Protein AF-A0A484ARB9-F1 (afdb_monomer_lite)

pLDDT: mean 71.55, std 17.02, range [35.81, 92.25]

Sequence (152 aa):
MAQTSQLEYADNMESTKGFRHQQAPSLLWCLRKIVLRRNQLLGLLLILTFCYFLVRLDPEDYPLSDLDLESYLVYTNHCKIVDLDPDDPEVMRHFKRVTYKPCKSHPPLTTIHYNETTKRYVLNINASAPTESMSCCYMGVERVSETDVSYT

Foldseek 3Di:
DDDDDDDDDDDDDDDDDDDDDDDDDDPVVVVVVVVVVVVVVVVVVVVVVVVVVVVVPPPDDDPPPDPPPFDFPDDDPVDTHTPDDCLDPVNCLFWDDDDDDDPDPFDAQWDWDQDPVVSDIDIDGDPPGDDPDDDDDDDDIDTDDPVPRDPD

Organism: Drosophila navojoa (NCBI:txid7232)

Structure (mmCIF, N/CA/C/O backbone):
data_AF-A0A484ARB9-F1
#
_entry.id   AF-A0A484ARB9-F1
#
loop_
_atom_site.group_PDB
_atom_site.id
_atom_site.type_symbol
_atom_site.label_atom_id
_atom_site.label_alt_id
_atom_site.label_comp_id
_atom_site.label_asym_id
_atom_site.label_entity_id
_atom_site.label_seq_id
_atom_site.pdbx_PDB_ins_code
_atom_site.Cartn_x
_atom_site.Cartn_y
_atom_site.Cartn_z
_atom_site.occupancy
_atom_site.B_iso_or_equiv
_atom_site.auth_seq_id
_atom_site.auth_comp_id
_atom_site.auth_asym_id
_atom_site.auth_atom_id
_atom_site.pdbx_PDB_model_num
ATOM 1 N N . MET A 1 1 ? 44.364 56.391 -37.253 1.00 36.25 1 MET A N 1
ATOM 2 C CA . MET A 1 1 ? 44.797 57.792 -37.467 1.00 36.25 1 MET A CA 1
ATOM 3 C C . MET A 1 1 ? 43.621 58.681 -37.112 1.00 36.25 1 MET A C 1
ATOM 5 O O . MET A 1 1 ? 42.539 58.360 -37.568 1.00 36.25 1 MET A O 1
ATOM 9 N N . ALA A 1 2 ? 43.690 59.758 -36.347 1.00 36.19 2 ALA A N 1
ATOM 10 C CA . ALA A 1 2 ? 44.642 60.307 -35.389 1.00 36.19 2 ALA A CA 1
ATOM 11 C C . ALA A 1 2 ? 43.834 61.369 -34.603 1.00 36.19 2 ALA A C 1
ATOM 13 O O . ALA A 1 2 ? 42.848 61.890 -35.120 1.00 36.19 2 ALA A O 1
ATOM 14 N N . GLN A 1 3 ? 44.218 61.626 -33.353 1.00 43.09 3 GLN A N 1
ATOM 15 C CA . GLN A 1 3 ? 43.639 62.637 -32.457 1.00 43.09 3 GLN A CA 1
ATOM 16 C C . GLN A 1 3 ? 43.779 64.072 -32.987 1.00 43.09 3 GLN A C 1
ATOM 18 O O . GLN A 1 3 ? 44.753 64.353 -33.673 1.00 43.09 3 GLN A O 1
ATOM 23 N N . THR A 1 4 ? 42.917 64.969 -32.494 1.00 39.62 4 THR A N 1
ATOM 24 C CA . THR A 1 4 ? 43.259 66.317 -31.967 1.00 39.62 4 THR A CA 1
ATOM 25 C C . THR A 1 4 ? 42.027 66.838 -31.198 1.00 39.62 4 THR A C 1
ATOM 27 O O . THR A 1 4 ? 40.961 66.910 -31.798 1.00 39.62 4 THR A O 1
ATOM 30 N N . SER A 1 5 ? 41.972 66.895 -29.857 1.00 44.84 5 SER A N 1
ATOM 31 C CA . SER A 1 5 ? 42.516 67.893 -28.902 1.00 44.84 5 SER A CA 1
ATOM 32 C C . SER A 1 5 ? 42.037 69.340 -29.119 1.00 44.84 5 SER A C 1
ATOM 34 O O . SER A 1 5 ? 42.152 69.826 -30.235 1.00 44.84 5 SER A O 1
ATOM 36 N N . GLN A 1 6 ? 41.526 69.979 -28.042 1.00 43.59 6 GLN A N 1
ATOM 37 C CA . GLN A 1 6 ? 41.529 71.419 -27.648 1.00 43.59 6 GLN A CA 1
ATOM 38 C C . GLN A 1 6 ? 40.412 71.634 -26.585 1.00 43.59 6 GLN A C 1
ATOM 40 O O . GLN A 1 6 ? 39.261 71.307 -26.850 1.00 43.59 6 GLN A O 1
ATOM 45 N N . LEU A 1 7 ? 40.728 71.839 -25.296 1.00 39.41 7 LEU A N 1
ATOM 46 C CA . LEU A 1 7 ? 41.189 73.070 -24.602 1.00 39.41 7 LEU A CA 1
ATOM 47 C C . LEU A 1 7 ? 40.007 73.860 -23.991 1.00 39.41 7 LEU A C 1
ATOM 49 O O . LEU A 1 7 ? 39.045 74.173 -24.676 1.00 39.41 7 LEU A O 1
ATOM 53 N N . GLU A 1 8 ? 39.965 73.908 -22.652 1.00 40.75 8 GLU A N 1
ATOM 54 C CA . GLU A 1 8 ? 40.105 75.116 -21.795 1.00 40.75 8 GLU A CA 1
ATOM 55 C C . GLU A 1 8 ? 38.752 75.815 -21.551 1.00 40.75 8 GLU A C 1
ATOM 57 O O . GLU A 1 8 ? 38.071 76.216 -22.480 1.00 40.75 8 GLU A O 1
ATOM 62 N N . TYR A 1 9 ? 38.185 75.752 -20.347 1.00 35.81 9 TYR A N 1
ATOM 63 C CA . TYR A 1 9 ? 38.506 76.513 -19.126 1.00 35.81 9 TYR A CA 1
ATOM 64 C C . TYR A 1 9 ? 37.567 77.713 -18.965 1.00 35.81 9 TYR A C 1
ATOM 66 O O . TYR A 1 9 ? 37.171 78.373 -19.918 1.00 35.81 9 TYR A O 1
ATOM 74 N N . ALA A 1 10 ? 37.139 77.872 -17.718 1.00 38.75 10 ALA A N 1
ATOM 75 C CA . ALA A 1 10 ? 36.117 78.774 -17.220 1.00 38.75 10 ALA A CA 1
ATOM 76 C C . ALA A 1 10 ? 36.446 80.257 -17.475 1.00 38.75 10 ALA A C 1
ATOM 78 O O . ALA A 1 10 ? 37.609 80.608 -17.640 1.00 38.75 10 ALA A O 1
ATOM 79 N N . ASP A 1 11 ? 35.453 81.148 -17.419 1.00 40.75 11 ASP A N 1
ATOM 80 C CA . ASP A 1 11 ? 35.120 81.899 -16.192 1.00 40.75 11 ASP A CA 1
ATOM 81 C C . ASP A 1 11 ? 34.223 83.126 -16.484 1.00 40.75 11 ASP A C 1
ATOM 83 O O . ASP A 1 11 ? 34.255 83.679 -17.584 1.00 40.75 11 ASP A O 1
ATOM 87 N N . ASN A 1 12 ? 33.526 83.588 -15.435 1.00 36.00 12 ASN A N 1
ATOM 88 C CA . ASN A 1 12 ? 32.910 84.913 -15.230 1.00 36.00 12 ASN A CA 1
ATOM 89 C C . ASN A 1 12 ? 31.592 85.244 -15.979 1.00 36.00 12 ASN A C 1
ATOM 91 O O . ASN A 1 12 ? 31.416 84.930 -17.145 1.00 36.00 12 ASN A O 1
ATOM 95 N N . MET A 1 13 ? 30.588 85.922 -15.402 1.00 40.25 13 MET A N 1
ATOM 96 C CA . MET A 1 13 ? 30.521 86.737 -14.182 1.00 40.25 13 MET A CA 1
ATOM 97 C C . MET A 1 13 ? 29.039 86.968 -13.788 1.00 40.25 13 MET A C 1
ATOM 99 O O . MET A 1 13 ? 28.215 87.323 -14.625 1.00 40.25 13 MET A O 1
ATOM 103 N N . GLU A 1 14 ? 28.727 86.747 -12.509 1.00 43.00 14 GLU A N 1
ATOM 104 C CA . GLU A 1 14 ? 28.059 87.688 -11.587 1.00 43.00 14 GLU A CA 1
ATOM 105 C C . GLU A 1 14 ? 26.799 88.483 -12.025 1.00 43.00 14 GLU A C 1
ATOM 107 O O . GLU A 1 14 ? 26.892 89.442 -12.782 1.00 43.00 14 GLU A O 1
ATOM 112 N N . SER A 1 15 ? 25.636 88.227 -11.396 1.00 36.81 15 SER A N 1
ATOM 113 C CA . SER A 1 15 ? 24.792 89.314 -10.850 1.00 36.81 15 SER A CA 1
ATOM 114 C C . SER A 1 15 ? 23.651 88.817 -9.952 1.00 36.81 15 SER A C 1
ATOM 116 O O . SER A 1 15 ? 22.878 87.924 -10.293 1.00 36.81 15 SER A O 1
ATOM 118 N N . THR A 1 16 ? 23.544 89.448 -8.790 1.00 44.91 16 THR A N 1
ATOM 119 C CA . THR A 1 16 ? 22.593 89.236 -7.697 1.00 44.91 16 THR A CA 1
ATOM 120 C C . THR A 1 16 ? 21.166 89.685 -8.033 1.00 44.91 16 THR A C 1
ATOM 122 O O . THR A 1 16 ? 20.973 90.719 -8.667 1.00 44.91 16 THR A O 1
ATOM 125 N N . LYS A 1 17 ? 20.149 88.963 -7.519 1.00 38.41 17 LYS A N 1
ATOM 126 C CA . LYS A 1 17 ? 18.841 89.519 -7.094 1.00 38.41 17 LYS A CA 1
ATOM 127 C C . LYS A 1 17 ? 17.936 88.472 -6.425 1.00 38.41 17 LYS A C 1
ATOM 129 O O . LYS A 1 17 ? 17.582 87.469 -7.030 1.00 38.41 17 LYS A O 1
ATOM 134 N N . GLY A 1 18 ? 17.451 88.806 -5.226 1.00 35.97 18 GLY A N 1
ATOM 135 C CA . GLY A 1 18 ? 16.082 88.477 -4.809 1.00 35.97 18 GLY A CA 1
ATOM 136 C C . GLY A 1 18 ? 15.908 87.360 -3.779 1.00 35.97 18 GLY A C 1
ATOM 137 O O . GLY A 1 18 ? 15.559 86.236 -4.122 1.00 35.97 18 GLY A O 1
ATOM 138 N N . PHE A 1 19 ? 16.015 87.706 -2.495 1.00 38.41 19 PHE A N 1
ATOM 139 C CA . PHE A 1 19 ? 15.450 86.919 -1.395 1.00 38.41 19 PHE A CA 1
ATOM 140 C C . PHE A 1 19 ? 13.911 86.889 -1.521 1.00 38.41 19 PHE A C 1
ATOM 142 O O . PHE A 1 19 ? 13.250 87.911 -1.333 1.00 38.41 19 PHE A O 1
ATOM 149 N N . ARG A 1 20 ? 13.324 85.721 -1.816 1.00 41.94 20 ARG A N 1
ATOM 150 C CA . ARG A 1 20 ? 11.911 85.421 -1.521 1.00 41.94 20 ARG A CA 1
ATOM 151 C C . ARG A 1 20 ? 11.855 84.380 -0.409 1.00 41.94 20 ARG A C 1
ATOM 153 O O . ARG A 1 20 ? 12.468 83.323 -0.510 1.00 41.94 20 ARG A O 1
ATOM 160 N N . HIS A 1 21 ? 11.087 84.691 0.630 1.00 42.00 21 HIS A N 1
ATOM 161 C CA . HIS A 1 21 ? 10.725 83.792 1.722 1.00 42.00 21 HIS A CA 1
ATOM 162 C C . HIS A 1 21 ? 10.194 82.447 1.194 1.00 42.00 21 HIS A C 1
ATOM 164 O O . HIS A 1 21 ? 9.079 82.377 0.681 1.00 42.00 21 HIS A O 1
ATOM 170 N N . GLN A 1 22 ? 10.961 81.369 1.367 1.00 44.81 22 GLN A N 1
ATOM 171 C CA . GLN A 1 22 ? 10.422 80.010 1.363 1.00 44.81 22 GLN A CA 1
ATOM 172 C C . GLN A 1 22 ? 9.916 79.705 2.775 1.00 44.81 22 GLN A C 1
ATOM 174 O O . GLN A 1 22 ? 10.694 79.606 3.722 1.00 44.81 22 GLN A O 1
ATOM 179 N N . GLN A 1 23 ? 8.594 79.604 2.924 1.00 53.59 23 GLN A N 1
ATOM 180 C CA . GLN A 1 23 ? 7.964 79.052 4.122 1.00 53.59 23 GLN A CA 1
ATOM 181 C C . GLN A 1 23 ? 8.433 77.605 4.309 1.00 53.59 23 GLN A C 1
ATOM 183 O O . GLN A 1 23 ? 8.292 76.777 3.409 1.00 53.59 23 GLN A O 1
ATOM 188 N N . ALA A 1 24 ? 8.993 77.309 5.481 1.00 58.16 24 ALA A N 1
ATOM 189 C CA . ALA A 1 24 ? 9.366 75.958 5.868 1.00 58.16 24 ALA A CA 1
ATOM 190 C C . ALA A 1 24 ? 8.125 75.039 5.878 1.00 58.16 24 ALA A C 1
ATOM 192 O O . ALA A 1 24 ? 7.058 75.460 6.341 1.00 58.16 24 ALA A O 1
ATOM 193 N N . PRO A 1 25 ? 8.233 73.785 5.404 1.00 57.59 25 PRO A N 1
ATOM 194 C CA . PRO A 1 25 ? 7.146 72.821 5.509 1.00 57.59 25 PRO A CA 1
ATOM 195 C C . PRO A 1 25 ? 6.825 72.577 6.989 1.00 57.59 25 PRO A C 1
ATOM 197 O O . PRO A 1 25 ? 7.706 72.271 7.792 1.00 57.59 25 PRO A O 1
ATOM 200 N N . SER A 1 26 ? 5.558 72.744 7.366 1.00 66.06 26 SER A N 1
ATOM 201 C CA . SER A 1 26 ? 5.127 72.604 8.756 1.00 66.06 26 SER A CA 1
ATOM 202 C C . SER A 1 26 ? 5.328 71.168 9.261 1.00 66.06 26 SER A C 1
ATOM 204 O O . SER A 1 26 ? 5.098 70.193 8.542 1.00 66.06 26 SER A O 1
ATOM 206 N N . LEU A 1 27 ? 5.717 71.026 10.534 1.00 58.88 27 LEU A N 1
ATOM 207 C CA . LEU A 1 27 ? 5.922 69.738 11.224 1.00 58.88 27 LEU A CA 1
ATOM 208 C C . LEU A 1 27 ? 4.706 68.793 11.120 1.00 58.88 27 LEU A C 1
ATOM 210 O O . LEU A 1 27 ? 4.852 67.570 11.149 1.00 58.88 27 LEU A O 1
ATOM 214 N N . LEU A 1 28 ? 3.512 69.357 10.916 1.00 59.69 28 LEU A N 1
ATOM 215 C CA . LEU A 1 28 ? 2.264 68.631 10.680 1.00 59.69 28 LEU A CA 1
ATOM 216 C C . LEU A 1 28 ? 2.310 67.755 9.410 1.00 59.69 28 LEU A C 1
ATOM 218 O O . LEU A 1 28 ? 1.699 66.684 9.371 1.00 59.69 28 LEU A O 1
ATOM 222 N N . TRP A 1 29 ? 3.047 68.185 8.380 1.00 57.84 29 TRP A N 1
ATOM 223 C CA . TRP A 1 29 ? 3.192 67.465 7.111 1.00 57.84 29 TRP A CA 1
ATOM 224 C C . TRP A 1 29 ? 4.118 66.244 7.252 1.00 57.84 29 TRP A C 1
ATOM 226 O O . TRP A 1 29 ? 3.813 65.164 6.740 1.00 57.84 29 TRP A O 1
ATOM 236 N N . CYS A 1 30 ? 5.199 66.369 8.032 1.00 57.38 30 CYS A N 1
ATOM 237 C CA . CYS A 1 30 ? 6.095 65.252 8.354 1.00 57.38 30 CYS A CA 1
ATOM 238 C C . CYS A 1 30 ? 5.425 64.207 9.260 1.00 57.38 30 CYS A C 1
ATOM 240 O O . CYS A 1 30 ? 5.534 63.008 8.998 1.00 57.38 30 CYS A O 1
ATOM 242 N N . LEU A 1 31 ? 4.673 64.640 10.278 1.00 56.97 31 LEU A N 1
ATOM 243 C CA . LEU A 1 31 ? 3.971 63.731 11.190 1.00 56.97 31 LEU A CA 1
ATOM 244 C C . LEU A 1 31 ? 2.893 62.903 10.473 1.00 56.97 31 LEU A C 1
ATOM 246 O O . LEU A 1 31 ? 2.799 61.697 10.706 1.00 56.97 31 LEU A O 1
ATOM 250 N N . ARG A 1 32 ? 2.143 63.494 9.529 1.00 56.41 32 ARG A N 1
ATOM 251 C CA . ARG A 1 32 ? 1.173 62.748 8.705 1.00 56.41 32 ARG A CA 1
ATOM 252 C C . ARG A 1 32 ? 1.836 61.668 7.843 1.00 56.41 32 ARG A C 1
ATOM 254 O O . ARG A 1 32 ? 1.292 60.571 7.756 1.00 56.41 32 ARG A O 1
ATOM 261 N N . LYS A 1 33 ? 3.021 61.923 7.269 1.00 56.53 33 LYS A N 1
ATOM 262 C CA . LYS A 1 33 ? 3.779 60.904 6.512 1.00 56.53 33 LYS A CA 1
ATOM 263 C C . LYS A 1 33 ? 4.290 59.754 7.390 1.00 56.53 33 LYS A C 1
ATOM 265 O O . LYS A 1 33 ? 4.323 58.617 6.927 1.00 56.53 33 LYS A O 1
ATOM 270 N N . ILE A 1 34 ? 4.672 60.025 8.638 1.00 57.03 34 ILE A N 1
ATOM 271 C CA . ILE A 1 34 ? 5.175 59.006 9.578 1.00 57.03 34 ILE A CA 1
ATOM 272 C C . ILE A 1 34 ? 4.028 58.143 10.125 1.00 57.03 34 ILE A C 1
ATOM 274 O O . ILE A 1 34 ? 4.149 56.919 10.187 1.00 57.03 34 ILE A O 1
ATOM 278 N N . VAL A 1 35 ? 2.885 58.756 10.452 1.00 56.41 35 VAL A N 1
ATOM 279 C CA . VAL A 1 35 ? 1.686 58.034 10.913 1.00 56.41 35 VAL A CA 1
ATOM 280 C C . VAL A 1 35 ? 1.103 57.151 9.801 1.00 56.41 35 VAL A C 1
ATOM 282 O O . VAL A 1 35 ? 0.708 56.019 10.080 1.00 56.41 35 VAL A O 1
ATOM 285 N N . LEU 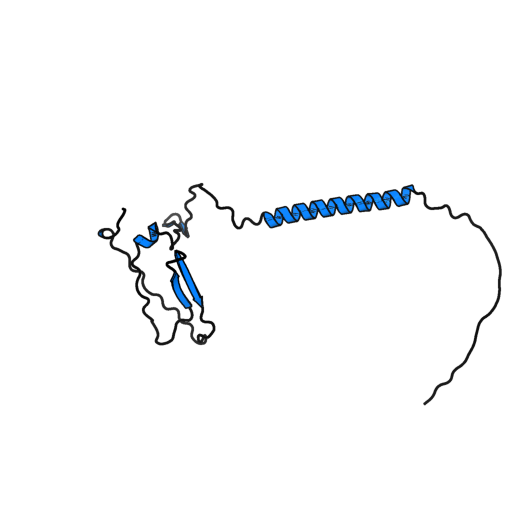A 1 36 ? 1.143 57.598 8.535 1.00 55.25 36 LEU A N 1
ATOM 286 C CA . LEU A 1 36 ? 0.741 56.765 7.392 1.00 55.25 36 LEU A CA 1
ATOM 287 C C . LEU A 1 36 ? 1.623 55.510 7.250 1.00 55.25 36 LEU A C 1
ATOM 289 O O . LEU A 1 36 ? 1.103 54.425 7.000 1.00 55.25 36 LEU A O 1
ATOM 293 N N . ARG A 1 37 ? 2.942 55.631 7.470 1.00 61.69 37 ARG A N 1
ATOM 294 C CA . ARG A 1 37 ? 3.878 54.490 7.422 1.00 61.69 37 ARG A CA 1
ATOM 295 C C . ARG A 1 37 ? 3.655 53.489 8.557 1.00 61.69 37 ARG A C 1
ATOM 297 O O . ARG A 1 37 ? 3.765 52.287 8.333 1.00 61.69 37 ARG A O 1
ATOM 304 N N . ARG A 1 38 ? 3.321 53.958 9.766 1.00 67.38 38 ARG A N 1
ATOM 305 C CA . ARG A 1 38 ? 3.084 53.074 10.922 1.00 67.38 38 ARG A CA 1
ATOM 306 C C . ARG A 1 38 ? 1.828 52.220 10.741 1.00 67.38 38 ARG A C 1
ATOM 308 O O . ARG A 1 38 ? 1.855 51.031 11.039 1.00 67.38 38 ARG A O 1
ATOM 315 N N . ASN A 1 39 ? 0.758 52.803 10.202 1.00 66.88 39 ASN A N 1
ATOM 316 C CA . ASN A 1 39 ? -0.478 52.064 9.940 1.00 66.88 39 ASN A CA 1
ATOM 317 C C . ASN A 1 39 ? -0.325 51.069 8.778 1.00 66.88 39 ASN A C 1
ATOM 319 O O . ASN A 1 39 ? -0.932 50.004 8.817 1.00 66.88 39 ASN A O 1
ATOM 323 N N . GLN A 1 40 ? 0.528 51.363 7.790 1.00 76.25 40 GLN A N 1
ATOM 324 C CA . GLN A 1 40 ? 0.863 50.407 6.728 1.00 76.25 40 GLN A CA 1
ATOM 325 C C . GLN A 1 40 ? 1.647 49.195 7.248 1.00 76.25 40 GLN A C 1
ATOM 327 O O . GLN A 1 40 ? 1.351 48.073 6.848 1.00 76.25 40 GLN A O 1
ATOM 332 N N . LEU A 1 41 ? 2.598 49.395 8.168 1.00 83.06 41 LEU A N 1
ATOM 333 C CA . LEU A 1 41 ? 3.331 48.290 8.801 1.00 83.06 41 LEU A CA 1
ATOM 334 C C . LEU A 1 41 ? 2.414 47.411 9.656 1.00 83.06 41 LEU A C 1
ATOM 336 O O . LEU A 1 41 ? 2.501 46.192 9.573 1.00 83.06 41 LEU A O 1
ATOM 340 N N . LEU A 1 42 ? 1.506 48.018 10.429 1.00 85.56 42 LEU A N 1
ATOM 341 C CA . LEU A 1 42 ? 0.511 47.277 11.212 1.00 85.56 42 LEU A CA 1
ATOM 342 C C . LEU A 1 42 ? -0.434 46.473 10.312 1.00 85.56 42 LEU A C 1
ATOM 344 O O . LEU A 1 42 ? -0.703 45.311 10.602 1.00 85.56 42 LEU A O 1
ATOM 348 N N . GLY A 1 43 ? -0.888 47.058 9.199 1.00 88.56 43 GLY A N 1
ATOM 349 C CA . GLY A 1 43 ? -1.705 46.354 8.211 1.00 88.56 43 GLY A CA 1
ATOM 350 C C . GLY A 1 43 ? -0.972 45.166 7.587 1.00 88.56 43 GLY A C 1
ATOM 351 O O . GLY A 1 43 ? -1.525 44.074 7.520 1.00 88.56 43 GLY A O 1
ATOM 352 N N . LEU A 1 44 ? 0.293 45.345 7.199 1.00 88.31 44 LEU A N 1
ATOM 353 C CA . LEU A 1 44 ? 1.110 44.270 6.634 1.00 88.31 44 LEU A CA 1
ATOM 354 C C . LEU A 1 44 ? 1.376 43.152 7.652 1.00 88.31 44 LEU A C 1
ATOM 356 O O . LEU A 1 44 ? 1.328 41.982 7.291 1.00 88.31 44 LEU A O 1
ATOM 360 N N . LEU A 1 45 ? 1.590 43.494 8.925 1.00 90.38 45 LEU A N 1
ATOM 361 C CA . LEU A 1 45 ? 1.798 42.516 9.994 1.00 90.38 45 LEU A CA 1
ATOM 362 C C . LEU A 1 45 ? 0.522 41.707 10.268 1.00 90.38 45 LEU A C 1
ATOM 364 O O . LEU A 1 45 ? 0.598 40.486 10.364 1.00 90.38 45 LEU A O 1
ATOM 368 N N . LEU A 1 46 ? -0.648 42.358 10.284 1.00 91.44 46 LEU A N 1
ATOM 369 C CA . LEU A 1 46 ? -1.944 41.676 10.383 1.00 91.44 46 LEU A CA 1
ATOM 370 C C . LEU A 1 46 ? -2.194 40.742 9.192 1.00 91.44 46 LEU A C 1
ATOM 372 O O . LEU A 1 46 ? -2.601 39.598 9.390 1.00 91.44 46 LEU A O 1
ATOM 376 N N . ILE A 1 47 ? -1.897 41.193 7.969 1.00 92.25 47 ILE A N 1
ATOM 377 C CA . ILE A 1 47 ? -2.019 40.370 6.759 1.00 92.25 47 ILE A CA 1
ATOM 378 C C . ILE A 1 47 ? -1.075 39.167 6.829 1.00 92.25 47 ILE A C 1
ATOM 380 O O . ILE A 1 47 ? -1.521 38.054 6.592 1.00 92.25 47 ILE A O 1
ATOM 384 N N . LEU A 1 48 ? 0.192 39.350 7.214 1.00 88.94 48 LEU A N 1
ATOM 385 C CA . LEU A 1 48 ? 1.140 38.241 7.364 1.00 88.94 48 LEU A CA 1
ATOM 386 C C . LEU A 1 48 ? 0.695 37.244 8.435 1.00 88.94 48 LEU A C 1
ATOM 388 O O . LEU A 1 48 ? 0.785 36.042 8.206 1.00 88.94 48 LEU A O 1
ATOM 392 N N . THR A 1 49 ? 0.175 37.716 9.573 1.00 90.44 49 THR A N 1
ATOM 393 C CA . THR A 1 49 ? -0.383 36.814 10.589 1.00 90.44 49 THR A CA 1
ATOM 394 C C . THR A 1 49 ? -1.595 36.063 10.057 1.00 90.44 49 THR A C 1
ATOM 396 O O . THR A 1 49 ? -1.678 34.856 10.236 1.00 90.44 49 THR A O 1
ATOM 399 N N . PHE A 1 50 ? -2.497 36.734 9.340 1.00 90.50 50 PHE A N 1
ATOM 400 C CA . PHE A 1 50 ? -3.670 36.106 8.742 1.00 90.50 50 PHE A CA 1
ATOM 401 C C . PHE A 1 50 ? -3.284 35.087 7.663 1.00 90.50 50 PHE A C 1
ATOM 403 O O . PHE A 1 50 ? -3.794 33.976 7.681 1.00 90.50 50 PHE A O 1
ATOM 410 N N . CYS A 1 51 ? -2.326 35.400 6.788 1.00 89.12 51 CYS A N 1
ATOM 411 C CA . CYS A 1 51 ? -1.776 34.459 5.813 1.00 89.12 51 CYS A CA 1
ATOM 412 C C . CYS A 1 51 ? -1.082 33.278 6.494 1.00 89.12 51 CYS A C 1
ATOM 414 O O . CYS A 1 51 ? -1.248 32.152 6.048 1.00 89.12 51 CYS A O 1
ATOM 416 N N . TYR A 1 52 ? -0.352 33.506 7.588 1.00 85.44 52 TYR A N 1
ATOM 417 C CA . TYR A 1 52 ? 0.224 32.425 8.382 1.00 85.44 52 TYR A CA 1
ATOM 418 C C . TYR A 1 52 ? -0.865 31.523 8.971 1.00 85.44 52 TYR A C 1
ATOM 420 O O . TYR A 1 52 ? -0.738 30.307 8.900 1.00 85.44 52 TYR A O 1
ATOM 428 N N . PHE A 1 53 ? -1.958 32.092 9.489 1.00 82.31 53 PHE A N 1
ATOM 429 C CA . PHE A 1 53 ? -3.111 31.310 9.937 1.00 82.31 53 PHE A CA 1
ATOM 430 C C . PHE A 1 53 ? -3.797 30.571 8.784 1.00 82.31 53 PHE A C 1
ATOM 432 O O . PHE A 1 53 ? -4.131 29.412 8.962 1.00 82.31 53 PHE A O 1
ATOM 439 N N . LEU A 1 54 ? -3.966 31.187 7.610 1.00 81.75 54 LEU A N 1
ATOM 440 C CA . LEU A 1 54 ? -4.581 30.544 6.443 1.00 81.75 54 LEU A CA 1
ATOM 441 C C . LEU A 1 54 ? -3.724 29.414 5.859 1.00 81.75 54 LEU A C 1
ATOM 443 O O . LEU A 1 54 ? -4.267 28.385 5.491 1.00 81.75 54 LEU A O 1
ATOM 447 N N . VAL A 1 55 ? -2.401 29.581 5.801 1.00 78.25 55 VAL A N 1
ATOM 448 C CA . VAL A 1 55 ? -1.469 28.533 5.343 1.00 78.25 55 VAL A CA 1
ATOM 449 C C . VAL A 1 55 ? -1.319 27.435 6.398 1.00 78.25 55 VAL A C 1
ATOM 451 O O . VAL A 1 55 ? -1.112 26.281 6.060 1.00 78.25 55 VAL A O 1
ATOM 454 N N . ARG A 1 56 ? -1.455 27.759 7.688 1.00 67.44 56 ARG A N 1
ATOM 455 C CA . ARG A 1 56 ? -1.497 26.760 8.769 1.00 67.44 56 ARG A CA 1
ATOM 456 C C . ARG A 1 56 ? -2.864 26.079 8.905 1.00 67.44 56 ARG A C 1
ATOM 458 O O . ARG A 1 56 ? -2.968 25.098 9.627 1.00 67.44 56 ARG A O 1
ATOM 465 N N . LEU A 1 57 ? -3.886 26.613 8.239 1.00 61.56 57 LEU A N 1
ATOM 466 C CA . LEU A 1 57 ? -5.197 25.995 8.064 1.00 61.56 57 LEU A CA 1
ATOM 467 C C . LEU A 1 57 ? -5.246 25.100 6.819 1.00 61.56 57 LEU A C 1
ATOM 469 O O . LEU A 1 57 ? -6.344 24.696 6.445 1.00 61.56 57 LEU A O 1
ATOM 473 N N . ASP A 1 58 ? -4.104 24.772 6.195 1.00 52.41 58 ASP A N 1
ATOM 474 C CA . ASP A 1 58 ? -4.037 23.570 5.361 1.00 52.41 58 ASP A CA 1
ATOM 475 C C . ASP A 1 58 ? -4.459 22.388 6.248 1.00 52.41 58 ASP A C 1
ATOM 477 O O . ASP A 1 58 ? -3.787 22.109 7.248 1.00 52.41 58 ASP A O 1
ATOM 481 N N . PRO A 1 59 ? -5.603 21.745 5.974 1.00 58.03 59 PRO A N 1
ATOM 482 C CA . PRO A 1 59 ? -6.141 20.698 6.818 1.00 58.03 59 PRO A CA 1
ATOM 483 C C . PRO A 1 59 ? -5.486 19.367 6.439 1.00 58.03 59 PRO A C 1
ATOM 485 O O . PRO A 1 59 ? -6.166 18.413 6.087 1.00 58.03 59 PRO A O 1
ATOM 488 N N . GLU A 1 60 ? -4.162 19.308 6.489 1.00 58.34 60 GLU A N 1
ATOM 489 C CA . GLU A 1 60 ? -3.416 18.054 6.457 1.00 58.34 60 GLU A CA 1
ATOM 490 C C . GLU A 1 60 ? -3.023 17.774 7.917 1.00 58.34 60 GLU A C 1
ATOM 492 O O . GLU A 1 60 ? -2.297 18.563 8.517 1.00 58.34 60 GLU A O 1
ATOM 497 N N . ASP A 1 61 ? -3.554 16.694 8.502 1.00 53.19 61 ASP A N 1
ATOM 498 C CA . ASP A 1 61 ? -3.419 16.253 9.910 1.00 53.19 61 ASP A CA 1
ATOM 499 C C . ASP A 1 61 ? -4.377 16.845 10.969 1.00 53.19 61 ASP A C 1
ATOM 501 O O . ASP A 1 61 ? -4.005 17.056 12.127 1.00 53.19 61 ASP A O 1
ATOM 505 N N . TYR A 1 62 ? -5.671 16.987 10.658 1.00 54.59 62 TYR A N 1
ATOM 506 C CA . TYR A 1 62 ? -6.666 16.740 11.712 1.00 54.59 62 TYR A CA 1
ATOM 507 C C . TYR A 1 62 ? -6.941 15.232 11.767 1.00 54.59 62 TYR A C 1
ATOM 509 O O . TYR A 1 62 ? -7.536 14.713 10.821 1.00 54.59 62 TYR A O 1
ATOM 517 N N . PRO A 1 63 ? -6.575 14.505 12.844 1.00 50.44 63 PRO A N 1
ATOM 518 C CA . PRO A 1 63 ? -7.193 13.215 13.092 1.00 50.44 63 PRO A CA 1
ATOM 519 C C . PRO A 1 63 ? -8.664 13.514 13.375 1.00 50.44 63 PRO A C 1
ATOM 521 O O . PRO A 1 63 ? -9.017 14.029 14.438 1.00 50.44 63 PRO A O 1
ATOM 524 N N . LEU A 1 64 ? -9.516 13.282 12.377 1.00 56.75 64 LEU A N 1
ATOM 525 C CA . LEU A 1 64 ? -10.961 13.346 12.515 1.00 56.75 64 LEU A CA 1
ATOM 526 C C . LEU A 1 64 ? -11.377 12.180 13.421 1.00 56.75 64 LEU A C 1
ATOM 528 O O . LEU A 1 64 ? -11.732 11.102 12.961 1.00 56.75 64 LEU A O 1
ATOM 532 N N . SER A 1 65 ? -11.229 12.374 14.727 1.00 55.09 65 SER A N 1
ATOM 533 C CA . SER A 1 65 ? -11.693 11.442 15.742 1.00 55.09 65 SER A CA 1
ATOM 534 C C . SER A 1 65 ? -13.224 11.355 15.716 1.00 55.09 65 SER A C 1
ATOM 536 O O . SER A 1 65 ? -13.905 12.367 15.876 1.00 55.09 65 SER A O 1
ATOM 538 N N . ASP A 1 66 ? -13.731 10.130 15.567 1.00 53.88 66 ASP A N 1
ATOM 539 C CA . ASP A 1 66 ? -15.010 9.643 16.105 1.00 53.88 66 ASP A CA 1
ATOM 540 C C . ASP A 1 66 ? -16.311 10.344 15.677 1.00 53.88 66 ASP A C 1
ATOM 542 O O . ASP A 1 66 ? -17.272 10.437 16.445 1.00 53.88 66 ASP A O 1
ATOM 546 N N . LEU A 1 67 ? -16.421 10.751 14.415 1.00 52.09 67 LEU A N 1
ATOM 547 C CA . LEU A 1 67 ? -17.728 10.692 13.759 1.00 52.09 67 LEU A CA 1
ATOM 548 C C . LEU A 1 67 ? -17.663 9.561 12.745 1.00 52.09 67 LEU A C 1
ATOM 550 O O . LEU A 1 67 ? -16.976 9.689 11.740 1.00 52.09 67 LEU A O 1
ATOM 554 N N . ASP A 1 68 ? -18.361 8.476 13.077 1.00 57.22 68 ASP A N 1
ATOM 555 C CA . ASP A 1 68 ? -18.571 7.202 12.374 1.00 57.22 68 ASP A CA 1
ATOM 556 C C . ASP A 1 68 ? -19.173 7.382 10.961 1.00 57.22 68 ASP A C 1
ATOM 558 O O . ASP A 1 68 ? -20.235 6.872 10.609 1.00 57.22 68 ASP A O 1
ATOM 562 N N . LEU A 1 69 ? -18.534 8.215 10.146 1.00 60.75 69 LEU A N 1
ATOM 563 C CA . LEU A 1 69 ? -18.785 8.340 8.725 1.00 60.75 69 LEU A CA 1
ATOM 564 C C . LEU A 1 69 ? -17.933 7.270 8.060 1.00 60.75 69 LEU A C 1
ATOM 566 O O . LEU A 1 69 ? -16.799 7.536 7.672 1.00 60.75 69 LEU A O 1
ATOM 570 N N . GLU A 1 70 ? -18.486 6.059 7.958 1.00 73.00 70 GLU A N 1
ATOM 571 C CA . GLU A 1 70 ? -17.925 4.990 7.132 1.00 73.00 70 GLU A CA 1
ATOM 572 C C . GLU A 1 70 ? -17.506 5.574 5.774 1.00 73.00 70 GLU A C 1
ATOM 574 O O . GLU A 1 70 ? -18.338 6.040 4.984 1.00 73.00 70 GLU A O 1
ATOM 579 N N . SER A 1 71 ? -16.201 5.593 5.509 1.00 78.88 71 SER A N 1
ATOM 580 C CA . SER A 1 71 ? -15.665 5.930 4.198 1.00 78.88 71 SER A CA 1
ATOM 581 C C . SER A 1 71 ? -15.967 4.775 3.249 1.00 78.88 71 SER A C 1
ATOM 583 O O . SER A 1 71 ? -15.813 3.606 3.593 1.00 78.88 71 SER A O 1
ATOM 585 N N . TYR A 1 72 ? -16.431 5.087 2.041 1.00 85.12 72 TYR A N 1
ATOM 586 C CA . TYR A 1 72 ? -16.756 4.090 1.025 1.00 85.12 72 TYR A CA 1
ATOM 587 C C . TYR A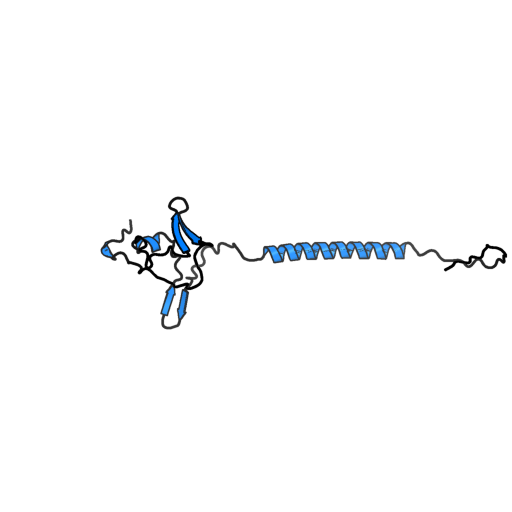 1 72 ? -15.843 4.274 -0.184 1.00 85.12 72 TYR A C 1
ATOM 589 O O . TYR A 1 72 ? -15.859 5.330 -0.815 1.00 85.12 72 TYR A O 1
ATOM 597 N N . LEU A 1 73 ? -15.117 3.218 -0.557 1.00 87.56 73 LEU A N 1
ATOM 598 C CA . LEU A 1 73 ? -14.340 3.161 -1.795 1.00 87.56 73 LEU A CA 1
ATOM 599 C C . LEU A 1 73 ? -15.267 3.222 -3.016 1.00 87.56 73 LEU A C 1
ATOM 601 O O . LEU A 1 73 ? -14.955 3.830 -4.039 1.00 87.56 73 LEU A O 1
ATOM 605 N N . VAL A 1 74 ? -16.433 2.581 -2.904 1.00 88.06 74 VAL A N 1
ATOM 606 C CA . VAL A 1 74 ? -17.492 2.623 -3.914 1.00 88.06 74 VAL A CA 1
ATOM 607 C C . VAL A 1 74 ? -18.810 2.887 -3.212 1.00 88.06 74 VAL A C 1
ATOM 609 O O . VAL A 1 74 ? -19.229 2.096 -2.369 1.00 88.06 74 VAL A O 1
ATOM 612 N N . TYR A 1 75 ? -19.490 3.967 -3.596 1.00 89.12 75 TYR A N 1
ATOM 613 C CA . TYR A 1 75 ? -20.816 4.303 -3.087 1.00 89.12 75 TYR A CA 1
ATOM 614 C C . TYR A 1 75 ? -21.804 4.493 -4.237 1.00 89.12 75 TYR A C 1
ATOM 616 O O . TYR A 1 75 ? -21.816 5.514 -4.924 1.00 89.12 75 TYR A O 1
ATOM 624 N N . THR A 1 76 ? -22.646 3.488 -4.457 1.00 90.88 76 THR A N 1
ATOM 625 C CA . THR A 1 76 ? -23.735 3.529 -5.439 1.00 90.88 76 THR A CA 1
ATOM 626 C C . THR A 1 76 ? 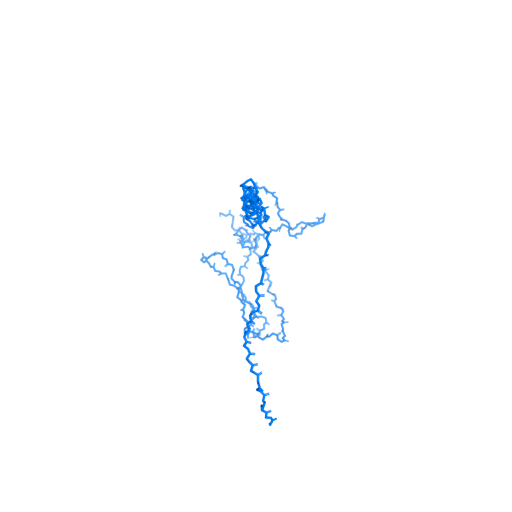-25.010 2.943 -4.830 1.00 90.88 76 THR A C 1
ATOM 628 O O . THR A 1 76 ? -24.963 2.225 -3.833 1.00 90.88 76 THR A O 1
ATOM 631 N N . ASN A 1 77 ? -26.164 3.186 -5.458 1.00 92.12 77 ASN A N 1
ATOM 632 C CA . ASN A 1 77 ? -27.449 2.632 -5.001 1.00 92.12 77 ASN A CA 1
ATOM 633 C C . ASN A 1 77 ? -27.495 1.091 -5.017 1.00 92.12 77 ASN A C 1
ATOM 635 O O . ASN A 1 77 ? -28.368 0.501 -4.387 1.00 92.12 77 ASN A O 1
ATOM 639 N N . HIS A 1 78 ? -26.580 0.443 -5.743 1.00 91.44 78 HIS A N 1
ATOM 640 C CA . HIS A 1 78 ? -26.553 -1.009 -5.941 1.00 91.44 78 HIS A CA 1
ATOM 641 C C . HIS A 1 78 ? -25.353 -1.696 -5.284 1.00 91.44 78 HIS A C 1
ATOM 643 O O . HIS A 1 78 ? -25.358 -2.913 -5.124 1.00 91.44 78 HIS A O 1
ATOM 649 N N . CYS A 1 79 ? -24.314 -0.943 -4.934 1.00 90.31 79 CYS A N 1
ATOM 650 C CA . CYS A 1 79 ? -23.078 -1.480 -4.391 1.00 90.31 79 CYS A CA 1
ATOM 651 C C . CYS A 1 79 ? -22.446 -0.458 -3.455 1.00 90.31 79 CYS A C 1
ATOM 653 O O . CYS A 1 79 ? -22.281 0.712 -3.817 1.00 90.31 79 CYS A O 1
ATOM 655 N N . LYS A 1 80 ? -22.087 -0.934 -2.267 1.00 90.69 80 LYS A N 1
ATOM 656 C CA . LYS A 1 80 ? -21.348 -0.187 -1.264 1.00 90.69 80 LYS A CA 1
ATOM 657 C C . LYS A 1 80 ? -20.146 -1.026 -0.858 1.00 90.69 80 LYS A C 1
ATOM 659 O O . LYS A 1 80 ? -20.325 -2.147 -0.387 1.00 90.69 80 LYS A O 1
ATOM 664 N N . ILE A 1 81 ? -18.948 -0.509 -1.093 1.00 86.81 81 ILE A N 1
ATOM 665 C CA . ILE A 1 81 ? -17.693 -1.128 -0.659 1.00 86.81 81 ILE A CA 1
ATOM 666 C C . ILE A 1 81 ? -17.066 -0.159 0.325 1.00 86.81 81 ILE A C 1
ATOM 668 O O . ILE A 1 81 ? -16.761 0.971 -0.056 1.00 86.81 81 ILE A O 1
ATOM 672 N N . VAL A 1 82 ? -16.933 -0.592 1.575 1.00 88.31 82 VAL A N 1
ATOM 673 C CA . VAL A 1 82 ? -16.284 0.188 2.631 1.00 88.31 82 VAL A CA 1
ATOM 674 C C . VAL A 1 82 ? -14.809 0.349 2.278 1.00 88.31 82 VAL A C 1
ATOM 676 O O . VAL A 1 82 ? -14.173 -0.592 1.795 1.00 88.31 82 VAL A O 1
ATOM 679 N N . ASP A 1 83 ? -14.294 1.555 2.470 1.00 87.38 83 ASP A N 1
ATOM 680 C CA . ASP A 1 83 ? -12.876 1.862 2.359 1.00 87.38 83 ASP A CA 1
ATOM 681 C C . ASP A 1 83 ? -12.182 1.395 3.639 1.00 87.38 83 ASP A C 1
ATOM 683 O O . ASP A 1 83 ? -12.128 2.110 4.637 1.00 87.38 83 ASP A O 1
ATOM 687 N N . LEU A 1 84 ? -11.771 0.129 3.633 1.00 84.50 84 LEU A N 1
ATOM 688 C CA . LEU A 1 84 ? -11.032 -0.484 4.728 1.00 84.50 84 LEU A CA 1
ATOM 689 C C . LEU A 1 84 ? -9.540 -0.247 4.518 1.00 84.50 84 LEU A C 1
ATOM 691 O O . LEU A 1 84 ? -9.038 -0.453 3.411 1.00 84.50 84 LEU A O 1
ATOM 695 N N . ASP A 1 85 ? -8.828 0.095 5.591 1.00 81.81 85 ASP A N 1
ATOM 696 C CA . ASP A 1 85 ? -7.368 0.115 5.565 1.00 81.81 85 ASP A CA 1
ATOM 697 C C . ASP A 1 85 ? -6.853 -1.320 5.317 1.00 81.81 85 ASP A C 1
ATOM 699 O O . ASP A 1 85 ? -7.108 -2.217 6.129 1.00 81.81 85 ASP A O 1
ATOM 703 N N . PRO A 1 86 ? -6.159 -1.584 4.192 1.00 80.06 86 PRO A N 1
ATOM 704 C CA . PRO A 1 86 ? -5.642 -2.913 3.887 1.00 80.06 86 PRO A CA 1
ATOM 705 C C . PRO A 1 86 ? -4.587 -3.394 4.891 1.00 80.06 86 PRO A C 1
ATOM 707 O O . PRO A 1 86 ? -4.349 -4.601 4.956 1.00 80.06 86 PRO A O 1
ATOM 710 N N . ASP A 1 87 ? -3.975 -2.488 5.659 1.00 78.06 87 ASP A N 1
ATOM 711 C CA . ASP A 1 87 ? -2.948 -2.804 6.654 1.00 78.06 87 ASP A CA 1
ATOM 712 C C . ASP A 1 87 ? -3.519 -2.969 8.074 1.00 78.06 87 ASP A C 1
ATOM 714 O O . ASP A 1 87 ? -2.776 -3.340 8.993 1.00 78.06 87 ASP A O 1
ATOM 718 N N . ASP A 1 88 ? -4.827 -2.757 8.261 1.00 83.25 88 ASP A N 1
ATOM 719 C CA . ASP A 1 88 ? -5.501 -2.957 9.542 1.00 83.25 88 ASP A CA 1
ATOM 720 C C . ASP A 1 88 ? -5.352 -4.425 10.000 1.00 83.25 88 ASP A C 1
ATOM 722 O O . ASP A 1 88 ? -5.625 -5.352 9.226 1.00 83.25 88 ASP A O 1
ATOM 726 N N . PRO A 1 89 ? -4.917 -4.691 11.247 1.00 82.12 89 PRO A N 1
ATOM 727 C CA . PRO A 1 89 ? -4.770 -6.054 11.761 1.00 82.12 89 PRO A CA 1
ATOM 728 C C . PRO A 1 89 ? -6.067 -6.883 11.697 1.00 82.12 89 PRO A C 1
ATOM 730 O O . PRO A 1 89 ? -6.003 -8.090 11.429 1.00 82.12 89 PRO A O 1
ATOM 733 N N . GLU A 1 90 ? -7.229 -6.256 11.885 1.00 84.25 90 GLU A N 1
ATOM 734 C CA . GLU A 1 90 ? -8.550 -6.887 11.800 1.00 84.25 90 GLU A CA 1
ATOM 735 C C . GLU A 1 90 ? -8.915 -7.268 10.365 1.00 84.25 90 GLU A C 1
ATOM 737 O O . GLU A 1 90 ? -9.651 -8.231 10.162 1.00 84.25 90 GLU A O 1
ATOM 742 N N . VAL A 1 91 ? -8.384 -6.558 9.367 1.00 84.88 91 VAL A N 1
ATOM 743 C CA . VAL A 1 91 ? -8.526 -6.894 7.943 1.00 84.88 91 VAL A CA 1
ATOM 744 C C . VAL A 1 91 ? -7.516 -7.977 7.569 1.00 84.88 91 VAL A C 1
ATOM 746 O O . VAL A 1 91 ? -7.870 -9.004 6.983 1.00 84.88 91 VAL A O 1
ATOM 749 N N . MET A 1 92 ? -6.260 -7.800 7.977 1.00 81.88 92 MET A N 1
ATOM 750 C CA . MET A 1 92 ? -5.141 -8.677 7.639 1.00 81.88 92 MET A CA 1
ATOM 751 C C . MET A 1 92 ? -5.304 -10.116 8.139 1.00 81.88 92 MET A C 1
ATOM 753 O O . MET A 1 92 ? -4.816 -11.033 7.476 1.00 81.88 92 MET A O 1
ATOM 757 N N . ARG A 1 93 ? -6.021 -10.360 9.245 1.00 85.25 93 ARG A N 1
ATOM 758 C CA . ARG A 1 93 ? -6.313 -11.731 9.722 1.00 85.25 93 ARG A CA 1
ATOM 759 C C . ARG A 1 93 ? -7.163 -12.559 8.748 1.00 85.25 93 ARG A C 1
ATOM 761 O O . ARG A 1 93 ? -7.142 -13.785 8.818 1.00 85.25 93 ARG A O 1
ATOM 768 N N . HIS A 1 94 ? -7.896 -11.910 7.840 1.00 86.44 94 HIS A N 1
ATOM 769 C CA . HIS A 1 94 ? -8.724 -12.582 6.833 1.00 86.44 94 HIS A CA 1
ATOM 770 C C . HIS A 1 94 ? -7.945 -12.943 5.559 1.00 86.44 94 HIS A C 1
ATOM 772 O O . HIS A 1 94 ? -8.472 -13.630 4.676 1.00 86.44 94 HIS A O 1
ATOM 778 N N . PHE A 1 95 ? -6.683 -12.520 5.451 1.00 84.00 95 PHE A N 1
ATOM 779 C CA . PHE A 1 95 ? -5.844 -12.752 4.282 1.00 84.00 95 PHE A CA 1
ATOM 780 C C . PHE A 1 95 ? -4.654 -13.640 4.608 1.00 84.00 95 PHE A C 1
ATOM 782 O O . PHE A 1 95 ? -3.947 -13.465 5.602 1.00 84.00 95 PHE A O 1
ATOM 789 N N . LYS A 1 96 ? -4.386 -14.596 3.718 1.00 82.31 96 LYS A N 1
ATOM 790 C CA . LYS A 1 96 ? -3.200 -15.429 3.839 1.00 82.31 96 LYS A CA 1
ATOM 791 C C . LYS A 1 96 ? -2.036 -14.719 3.165 1.00 82.31 96 LYS A C 1
ATOM 793 O O . LYS A 1 96 ? -2.065 -14.460 1.962 1.00 82.31 96 LYS A O 1
ATOM 798 N N . ARG A 1 97 ? -0.973 -14.438 3.924 1.00 77.00 97 ARG A N 1
ATOM 799 C CA . ARG A 1 97 ? 0.280 -13.945 3.338 1.00 77.00 97 ARG A CA 1
ATOM 800 C C . ARG A 1 97 ? 0.869 -15.025 2.435 1.00 77.00 97 ARG A C 1
ATOM 802 O O . ARG A 1 97 ? 1.375 -16.041 2.908 1.00 77.00 97 ARG A O 1
ATOM 809 N N . VAL A 1 98 ? 0.803 -14.785 1.133 1.00 78.12 98 VAL A N 1
ATOM 810 C CA . VAL A 1 98 ? 1.400 -15.641 0.108 1.00 78.12 98 VAL A CA 1
ATOM 811 C C . VAL A 1 98 ? 2.787 -15.126 -0.264 1.00 78.12 98 VAL A C 1
ATOM 813 O O . VAL A 1 98 ? 3.016 -13.922 -0.395 1.00 78.12 98 VAL A O 1
ATOM 816 N N . THR A 1 99 ? 3.742 -16.039 -0.426 1.00 77.75 99 THR A N 1
ATOM 817 C CA . THR A 1 99 ? 5.074 -15.684 -0.922 1.00 77.75 99 THR A CA 1
ATOM 818 C C . THR A 1 99 ? 4.970 -15.261 -2.381 1.00 77.75 99 THR A C 1
ATOM 820 O O . THR A 1 99 ? 4.428 -16.000 -3.203 1.00 77.75 99 THR A O 1
ATOM 823 N N . TYR A 1 100 ? 5.520 -14.088 -2.706 1.00 77.19 100 TYR A N 1
ATOM 824 C CA . TYR A 1 100 ? 5.536 -13.582 -4.073 1.00 77.19 100 TYR A CA 1
ATOM 825 C C . TYR A 1 100 ? 6.185 -14.587 -5.030 1.00 77.19 100 TYR A C 1
ATOM 827 O O . TYR A 1 100 ? 7.343 -14.974 -4.852 1.00 77.19 100 TYR A O 1
ATOM 835 N N . LYS A 1 101 ? 5.442 -14.983 -6.067 1.00 81.44 101 LYS A N 1
ATOM 836 C CA . LYS A 1 101 ? 5.957 -15.778 -7.185 1.00 81.44 101 LYS A CA 1
ATOM 837 C C . LYS A 1 101 ? 6.284 -14.857 -8.363 1.00 81.44 101 LYS A C 1
ATOM 839 O O . LYS A 1 101 ? 5.368 -14.242 -8.906 1.00 81.44 101 LYS A O 1
ATOM 844 N N . PRO A 1 102 ? 7.554 -14.779 -8.800 1.00 80.69 102 PRO A N 1
ATOM 845 C CA . PRO A 1 102 ? 7.919 -14.005 -9.979 1.00 80.69 102 PRO A CA 1
ATOM 846 C C . PRO A 1 102 ? 7.210 -14.528 -11.228 1.00 80.69 102 PRO A C 1
ATOM 848 O O . PRO A 1 102 ? 7.260 -15.718 -11.533 1.00 80.69 102 PRO A O 1
ATOM 851 N N . CYS A 1 103 ? 6.584 -13.625 -11.976 1.00 79.94 103 CYS A N 1
ATOM 852 C CA . CYS A 1 103 ? 5.901 -13.974 -13.224 1.00 79.94 103 CYS A CA 1
ATOM 853 C C . CYS A 1 103 ? 6.829 -13.979 -14.442 1.00 79.94 103 CYS A C 1
ATOM 855 O O . CYS A 1 103 ? 6.495 -14.524 -15.490 1.00 79.94 103 CYS A O 1
ATOM 857 N N . LYS A 1 104 ? 7.981 -13.316 -14.320 1.00 82.56 104 LYS A N 1
ATOM 858 C CA . LYS A 1 104 ? 9.011 -13.205 -15.349 1.00 82.56 104 LYS A CA 1
ATOM 859 C C . LYS A 1 104 ? 10.363 -13.539 -14.736 1.00 82.56 104 LYS A C 1
ATOM 861 O O . LYS A 1 104 ? 10.549 -13.441 -13.527 1.00 82.56 104 LYS A O 1
ATOM 866 N N . SER A 1 105 ? 11.312 -13.907 -15.591 1.00 82.50 105 SER A N 1
ATOM 867 C CA . SER A 1 105 ? 12.695 -14.183 -15.188 1.00 82.50 105 SER A CA 1
ATOM 868 C C . SER A 1 105 ? 13.460 -12.932 -14.751 1.00 82.50 105 SER A C 1
ATOM 870 O O . SER A 1 105 ? 14.454 -13.036 -14.043 1.00 82.50 105 SER A O 1
ATOM 872 N N . HIS A 1 106 ? 13.013 -11.756 -15.190 1.00 79.25 106 HIS A N 1
ATOM 873 C CA . HIS A 1 106 ? 13.654 -10.484 -14.885 1.00 79.25 106 HIS A CA 1
ATOM 874 C C . HIS A 1 106 ? 13.105 -9.941 -13.560 1.00 79.25 106 HIS A C 1
ATOM 876 O O . HIS A 1 106 ? 11.918 -10.139 -13.274 1.00 79.25 106 HIS A O 1
ATOM 882 N N . PRO A 1 107 ? 13.934 -9.254 -12.755 1.00 77.81 107 PRO A N 1
ATOM 883 C CA . PRO A 1 107 ? 13.478 -8.666 -11.505 1.00 77.81 107 PRO A CA 1
ATOM 884 C C . PRO A 1 107 ? 12.382 -7.623 -11.772 1.00 77.81 107 PRO A C 1
ATOM 886 O O . PRO A 1 107 ? 12.449 -6.905 -12.774 1.00 77.81 107 PRO A O 1
ATOM 889 N N . PRO A 1 108 ? 11.366 -7.532 -10.901 1.00 82.81 108 PRO A N 1
ATOM 890 C CA . PRO A 1 108 ? 10.306 -6.551 -11.067 1.00 82.81 108 PRO A CA 1
ATOM 891 C C . PRO A 1 108 ? 10.837 -5.130 -10.833 1.00 82.81 108 PRO A C 1
ATOM 893 O O . PRO A 1 108 ? 11.783 -4.917 -10.073 1.00 82.81 108 PRO A O 1
ATOM 896 N N . LEU A 1 109 ? 10.189 -4.152 -11.472 1.00 87.44 109 LEU A N 1
ATOM 897 C CA . LEU A 1 109 ? 10.459 -2.727 -11.260 1.00 87.44 109 LEU A CA 1
ATOM 898 C C . LEU A 1 109 ? 10.160 -2.314 -9.815 1.00 87.44 109 LEU A C 1
ATOM 900 O O . LEU A 1 109 ? 10.877 -1.502 -9.239 1.00 87.44 109 LEU A O 1
ATOM 904 N N . THR A 1 110 ? 9.105 -2.879 -9.235 1.00 87.44 110 THR A N 1
ATOM 905 C CA . THR A 1 110 ? 8.679 -2.607 -7.868 1.00 87.44 110 THR A CA 1
ATOM 906 C C . THR A 1 110 ? 8.669 -3.884 -7.041 1.00 87.44 110 THR A C 1
ATOM 908 O O . THR A 1 110 ? 8.291 -4.955 -7.518 1.00 87.44 110 THR A O 1
ATOM 911 N N . THR A 1 111 ? 9.081 -3.780 -5.782 1.00 85.19 111 THR A N 1
ATOM 912 C CA . THR A 1 111 ? 8.931 -4.850 -4.793 1.00 85.19 111 THR A CA 1
ATOM 913 C C . THR A 1 111 ? 8.242 -4.308 -3.555 1.00 85.19 111 THR A C 1
ATOM 915 O O . THR A 1 111 ? 8.405 -3.146 -3.195 1.00 85.19 111 THR A O 1
ATOM 918 N N . ILE A 1 112 ? 7.445 -5.155 -2.912 1.00 84.19 112 ILE A N 1
ATOM 919 C CA . ILE A 1 112 ? 6.740 -4.826 -1.676 1.00 84.19 112 ILE A CA 1
ATOM 920 C C . ILE A 1 112 ? 7.227 -5.797 -0.603 1.00 84.19 112 ILE A C 1
ATOM 922 O O . ILE A 1 112 ? 7.254 -7.009 -0.831 1.00 84.19 112 ILE A O 1
ATOM 926 N N . HIS A 1 113 ? 7.616 -5.279 0.559 1.00 85.19 113 HIS A N 1
ATOM 927 C CA . HIS A 1 113 ? 8.011 -6.094 1.707 1.00 85.19 113 HIS A CA 1
ATOM 928 C C . HIS A 1 113 ? 7.349 -5.583 2.986 1.00 85.19 113 HIS A C 1
ATOM 930 O O . HIS A 1 113 ? 7.351 -4.386 3.251 1.00 85.19 113 HIS A O 1
ATOM 936 N N . TYR A 1 114 ? 6.786 -6.491 3.785 1.00 83.44 114 TYR A N 1
ATOM 937 C CA . TYR A 1 114 ? 6.256 -6.159 5.102 1.00 83.44 114 TYR A CA 1
ATOM 938 C C . TYR A 1 114 ? 7.382 -6.024 6.129 1.00 83.44 114 TYR A C 1
ATOM 940 O O . TYR A 1 114 ? 8.109 -6.986 6.385 1.00 83.44 114 TYR A O 1
ATOM 948 N N . ASN A 1 115 ? 7.497 -4.851 6.744 1.00 87.44 115 ASN A N 1
ATOM 949 C CA . ASN A 1 115 ? 8.403 -4.618 7.856 1.00 87.44 115 ASN A CA 1
ATOM 950 C C . ASN A 1 115 ? 7.680 -4.915 9.179 1.00 87.44 115 ASN A C 1
ATOM 952 O O . ASN A 1 115 ? 6.814 -4.157 9.616 1.00 87.44 115 ASN A O 1
ATOM 956 N N . GLU A 1 116 ? 8.065 -6.016 9.829 1.00 84.44 116 GLU A N 1
ATOM 957 C CA . GLU A 1 116 ? 7.484 -6.465 11.103 1.00 84.44 116 GLU A CA 1
ATOM 958 C C . GLU A 1 116 ? 7.717 -5.490 12.265 1.00 84.44 116 GLU A C 1
ATOM 960 O O . GLU A 1 116 ? 6.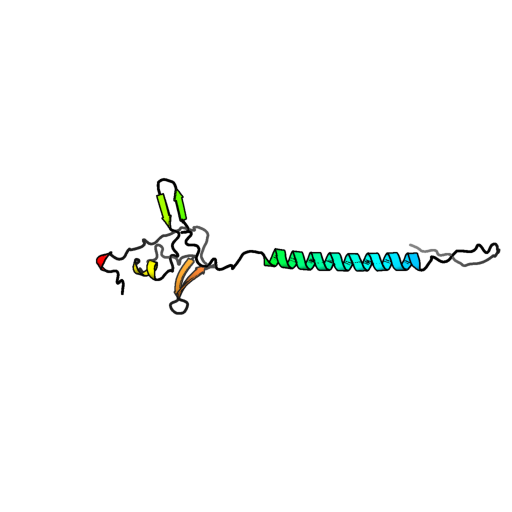903 -5.437 13.186 1.00 84.44 116 GLU A O 1
ATOM 965 N N . THR A 1 117 ? 8.800 -4.708 12.236 1.00 89.88 117 THR A N 1
ATOM 966 C CA . THR A 1 117 ? 9.132 -3.748 13.297 1.00 89.88 117 THR A CA 1
ATOM 967 C C . THR A 1 117 ? 8.237 -2.520 13.232 1.00 89.88 117 THR A C 1
ATOM 969 O O . THR A 1 117 ? 7.749 -2.058 14.258 1.00 89.88 117 THR A O 1
ATOM 972 N N . THR A 1 118 ? 8.010 -1.992 12.030 1.00 87.62 118 THR A N 1
ATOM 973 C CA . THR A 1 118 ? 7.176 -0.798 11.832 1.00 87.62 118 THR A CA 1
ATOM 974 C C . THR A 1 118 ? 5.716 -1.130 11.556 1.00 87.62 118 THR A C 1
ATOM 976 O O . THR A 1 118 ? 4.920 -0.208 11.429 1.00 87.62 118 THR A O 1
ATOM 979 N N . LYS A 1 119 ? 5.380 -2.420 11.415 1.00 81.00 119 LYS A N 1
ATOM 980 C CA . LYS A 1 119 ? 4.051 -2.926 11.042 1.00 81.00 119 LYS A CA 1
ATOM 981 C C . LYS A 1 119 ? 3.498 -2.272 9.772 1.00 81.00 119 LYS A C 1
ATOM 983 O O . LYS A 1 119 ? 2.326 -1.934 9.707 1.00 81.00 119 LYS A O 1
ATOM 988 N N . ARG A 1 120 ? 4.356 -2.081 8.764 1.00 80.00 120 ARG A N 1
ATOM 989 C CA . ARG A 1 120 ? 4.018 -1.390 7.506 1.00 80.00 120 ARG A CA 1
ATOM 990 C C . ARG A 1 120 ? 4.601 -2.105 6.299 1.00 80.00 120 ARG A C 1
ATOM 992 O O . ARG A 1 120 ? 5.697 -2.668 6.386 1.00 80.00 120 ARG A O 1
ATOM 999 N N . TYR A 1 121 ? 3.916 -2.021 5.165 1.00 81.94 121 TYR A N 1
ATOM 1000 C CA . TYR A 1 121 ? 4.490 -2.411 3.883 1.00 81.94 121 TYR A CA 1
ATOM 1001 C C . TYR A 1 121 ? 5.403 -1.315 3.333 1.00 81.94 121 TYR A C 1
ATOM 1003 O O . TYR A 1 121 ? 5.079 -0.131 3.337 1.00 81.94 121 TYR A O 1
ATOM 1011 N N . VAL A 1 122 ? 6.571 -1.724 2.847 1.00 88.38 122 VAL A N 1
ATOM 1012 C CA . VAL A 1 122 ? 7.548 -0.851 2.203 1.00 88.38 122 VAL A CA 1
ATOM 1013 C C . VAL A 1 122 ? 7.559 -1.166 0.716 1.00 88.38 122 VAL A C 1
ATOM 1015 O O . VAL A 1 122 ? 7.887 -2.286 0.314 1.00 88.38 122 VAL A O 1
ATOM 1018 N N . LEU A 1 123 ? 7.206 -0.166 -0.090 1.00 88.69 123 LEU A N 1
ATOM 1019 C CA . LEU A 1 123 ? 7.365 -0.193 -1.538 1.00 88.69 123 LEU A CA 1
ATOM 1020 C C . LEU A 1 123 ? 8.790 0.237 -1.891 1.00 88.69 123 LEU A C 1
ATOM 1022 O O . LEU A 1 123 ? 9.224 1.333 -1.542 1.00 88.69 123 LEU A O 1
ATOM 1026 N N . ASN A 1 124 ? 9.500 -0.612 -2.619 1.00 90.50 124 ASN A N 1
ATOM 1027 C CA . ASN A 1 124 ? 10.795 -0.293 -3.196 1.00 90.50 124 ASN A CA 1
ATOM 1028 C C . ASN A 1 124 ? 10.671 -0.210 -4.720 1.00 90.50 124 ASN A C 1
ATOM 1030 O O . ASN A 1 124 ? 10.041 -1.067 -5.342 1.00 90.50 124 ASN A O 1
ATOM 1034 N N . ILE A 1 125 ? 11.287 0.808 -5.318 1.00 90.44 125 ILE A N 1
ATOM 1035 C CA . ILE A 1 125 ? 11.275 1.053 -6.762 1.00 90.44 125 ILE A CA 1
ATOM 1036 C C . ILE A 1 125 ? 12.712 0.956 -7.267 1.00 90.44 125 ILE A C 1
ATOM 1038 O O . ILE A 1 125 ? 13.572 1.758 -6.906 1.00 90.44 125 ILE A O 1
ATOM 1042 N N . ASN A 1 126 ? 12.979 -0.023 -8.124 1.00 85.69 126 ASN A N 1
ATOM 1043 C CA . ASN A 1 126 ? 14.286 -0.212 -8.726 1.00 85.69 126 ASN A CA 1
ATOM 1044 C C . ASN A 1 126 ? 14.428 0.663 -9.978 1.00 85.69 126 ASN A C 1
ATOM 1046 O O . ASN A 1 126 ? 14.072 0.250 -11.079 1.00 85.69 126 ASN A O 1
ATOM 1050 N N . ALA A 1 127 ? 14.988 1.861 -9.816 1.00 81.44 127 ALA A N 1
ATOM 1051 C CA . ALA A 1 127 ? 15.199 2.807 -10.916 1.00 81.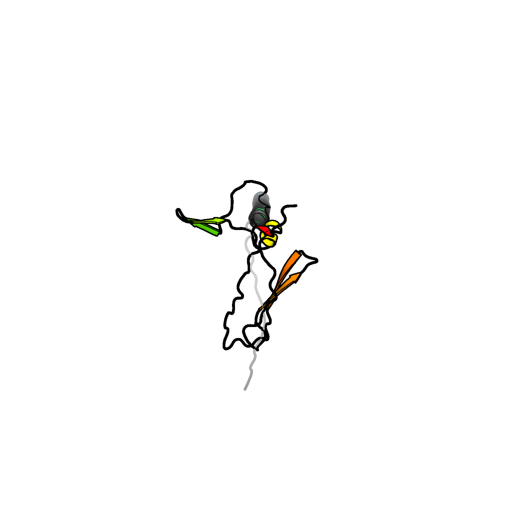44 127 ALA A CA 1
ATOM 1052 C C . ALA A 1 127 ? 16.107 2.274 -12.043 1.00 81.44 127 ALA A C 1
ATOM 1054 O O . ALA A 1 127 ? 16.080 2.799 -13.152 1.00 81.44 127 ALA A O 1
ATOM 1055 N N . SER A 1 128 ? 16.894 1.228 -11.777 1.00 80.00 128 SER A N 1
ATOM 1056 C CA . SER A 1 128 ? 17.786 0.601 -12.756 1.00 80.00 128 SER A CA 1
ATOM 1057 C C . SER A 1 128 ? 17.107 -0.498 -13.582 1.00 80.00 128 SER A C 1
ATOM 1059 O O . SER A 1 128 ? 17.762 -1.124 -14.416 1.00 80.00 128 SER A O 1
ATOM 1061 N N . ALA A 1 129 ? 15.824 -0.791 -13.342 1.00 74.94 129 ALA A N 1
ATOM 1062 C CA . ALA A 1 129 ? 15.106 -1.809 -14.099 1.00 74.94 129 ALA A CA 1
ATOM 1063 C C . ALA A 1 129 ? 14.786 -1.319 -15.530 1.00 74.94 129 ALA A C 1
ATOM 1065 O O . ALA A 1 129 ? 14.388 -0.168 -15.715 1.00 74.94 129 ALA A O 1
ATOM 1066 N N . PRO A 1 130 ? 14.931 -2.182 -16.553 1.00 74.31 130 PRO A N 1
ATOM 1067 C CA . PRO A 1 130 ? 14.677 -1.811 -17.942 1.00 74.31 130 PRO A CA 1
ATOM 1068 C C . PRO A 1 130 ? 13.203 -1.442 -18.163 1.00 74.31 130 PRO A C 1
ATOM 1070 O O . PRO A 1 130 ? 12.295 -2.194 -17.807 1.00 74.31 130 PRO A O 1
ATOM 1073 N N . THR A 1 131 ? 12.967 -0.280 -18.772 1.00 73.31 131 THR A N 1
ATOM 1074 C CA . THR A 1 131 ? 11.635 0.327 -18.943 1.00 73.31 131 THR A CA 1
ATOM 1075 C C . THR A 1 131 ? 11.006 0.074 -20.314 1.00 73.31 131 THR A C 1
ATOM 1077 O O . THR A 1 131 ? 9.824 0.343 -20.507 1.00 73.31 131 THR A O 1
ATOM 1080 N N . GLU A 1 132 ? 11.761 -0.483 -21.262 1.00 74.06 132 GLU A N 1
ATOM 1081 C CA . GLU A 1 132 ? 11.364 -0.573 -22.676 1.00 74.06 132 GLU A CA 1
ATOM 1082 C C . GLU A 1 132 ? 10.191 -1.533 -22.951 1.00 74.06 132 GLU A C 1
ATOM 1084 O O . GLU A 1 132 ? 9.591 -1.493 -24.021 1.00 74.06 132 GLU A O 1
ATOM 1089 N N . SER A 1 133 ? 9.817 -2.382 -21.987 1.00 70.50 133 SER A N 1
ATOM 1090 C CA . SER A 1 133 ? 8.620 -3.231 -22.072 1.00 70.50 133 SER A CA 1
ATOM 1091 C C . SER A 1 133 ? 8.011 -3.491 -20.692 1.00 70.50 133 SER A C 1
ATOM 1093 O O . SER A 1 133 ? 7.949 -4.624 -20.202 1.00 70.50 133 SER A O 1
ATOM 1095 N N . MET A 1 134 ? 7.565 -2.416 -20.036 1.00 76.31 134 MET A N 1
ATOM 1096 C CA . MET A 1 134 ? 6.840 -2.533 -18.772 1.00 76.31 134 MET A CA 1
ATOM 1097 C C . MET A 1 134 ? 5.592 -3.402 -18.954 1.00 76.31 134 MET A C 1
ATOM 1099 O O . MET A 1 134 ? 4.715 -3.119 -19.766 1.00 76.31 134 MET A O 1
ATOM 1103 N N . SER A 1 135 ? 5.514 -4.471 -18.172 1.00 80.62 135 SER A N 1
ATOM 1104 C CA . SER A 1 135 ? 4.334 -5.321 -18.085 1.00 80.62 135 SER A CA 1
ATOM 1105 C C . SER A 1 135 ? 3.963 -5.490 -16.626 1.00 80.62 135 SER A C 1
ATOM 1107 O O . SER A 1 135 ? 4.817 -5.877 -15.823 1.00 80.62 135 SER A O 1
ATOM 1109 N N . CYS A 1 136 ? 2.699 -5.275 -16.297 1.00 83.19 136 CYS A N 1
ATOM 1110 C CA . CYS A 1 136 ? 2.202 -5.568 -14.965 1.00 83.19 136 CYS A CA 1
ATOM 1111 C C . CYS A 1 136 ? 1.969 -7.073 -14.823 1.00 83.19 136 CYS A C 1
ATOM 1113 O O . CYS A 1 136 ? 1.392 -7.709 -15.706 1.00 83.19 136 CYS A O 1
ATOM 1115 N N . CYS A 1 137 ? 2.407 -7.632 -13.701 1.00 80.06 137 CYS A N 1
ATOM 1116 C CA . CYS A 1 137 ? 1.939 -8.929 -13.253 1.00 80.06 137 CYS A CA 1
ATOM 1117 C C . CYS A 1 137 ? 1.324 -8.777 -11.873 1.00 80.06 137 CYS A C 1
ATOM 1119 O O . CYS A 1 137 ? 1.895 -8.118 -11.006 1.00 80.06 137 CYS A O 1
ATOM 1121 N N . TYR A 1 138 ? 0.174 -9.408 -11.686 1.00 79.56 138 TYR A N 1
ATOM 1122 C CA . TYR A 1 138 ? -0.547 -9.405 -10.429 1.00 79.56 138 TYR A CA 1
ATOM 1123 C C . TYR A 1 138 ? -0.553 -10.818 -9.872 1.00 79.56 138 TYR A C 1
ATOM 1125 O O . TYR A 1 138 ? -0.768 -11.787 -10.601 1.00 79.56 138 TYR A O 1
ATOM 1133 N N . MET A 1 139 ? -0.313 -10.926 -8.573 1.00 77.19 139 MET A N 1
ATOM 1134 C CA . MET A 1 139 ? -0.500 -12.171 -7.849 1.00 77.19 139 MET A CA 1
ATOM 1135 C C . MET A 1 139 ? -1.919 -12.199 -7.285 1.00 77.19 139 MET A C 1
ATOM 1137 O O . MET A 1 139 ? -2.427 -11.177 -6.826 1.00 77.19 139 MET A O 1
ATOM 1141 N N . GLY A 1 140 ? -2.555 -13.368 -7.337 1.00 77.31 140 GLY A N 1
ATOM 1142 C CA . GLY A 1 140 ? -3.849 -13.569 -6.697 1.00 77.31 140 GLY A CA 1
ATOM 1143 C C . GLY A 1 140 ? -3.750 -13.393 -5.182 1.00 77.31 140 GLY A C 1
ATOM 1144 O O . GLY A 1 140 ? -2.737 -13.738 -4.573 1.00 77.31 140 GLY A O 1
ATOM 1145 N N . VAL A 1 141 ? -4.814 -12.864 -4.583 1.00 77.94 141 VAL A N 1
ATOM 1146 C CA . VAL A 1 141 ? -4.960 -12.770 -3.129 1.00 77.94 141 VAL A CA 1
ATOM 1147 C C . VAL A 1 141 ? -5.739 -13.989 -2.648 1.00 77.94 141 VAL A C 1
ATOM 1149 O O . VAL A 1 141 ? -6.866 -14.220 -3.086 1.00 77.94 141 VAL A O 1
ATOM 1152 N N . GLU A 1 142 ? -5.140 -14.771 -1.752 1.00 83.31 142 GLU A N 1
ATOM 1153 C CA . GLU A 1 142 ? -5.795 -15.921 -1.130 1.00 83.31 142 GLU A CA 1
ATOM 1154 C C . GLU A 1 142 ? -6.458 -15.501 0.187 1.00 83.31 142 GLU A C 1
ATOM 1156 O O . GLU A 1 142 ? -5.813 -14.955 1.088 1.00 83.31 142 GLU A O 1
ATOM 1161 N N . ARG A 1 143 ? -7.764 -15.762 0.295 1.00 83.19 143 ARG A N 1
ATOM 1162 C CA . ARG A 1 143 ? -8.525 -15.545 1.529 1.00 83.19 143 ARG A CA 1
ATOM 1163 C C . ARG A 1 143 ? -8.336 -16.723 2.473 1.00 83.19 143 ARG A C 1
ATOM 1165 O O . ARG A 1 143 ? -8.265 -17.872 2.034 1.00 83.19 143 ARG A O 1
ATOM 1172 N N . VAL A 1 144 ? -8.281 -16.424 3.764 1.00 83.50 144 VAL A N 1
ATOM 1173 C CA . VAL A 1 144 ? -8.391 -17.444 4.809 1.00 83.50 144 VAL A CA 1
ATOM 1174 C C . VAL A 1 144 ? -9.839 -17.939 4.833 1.00 83.50 144 VAL A C 1
ATOM 1176 O O . VAL A 1 144 ? -10.763 -17.174 4.547 1.00 83.50 144 VAL A O 1
ATOM 1179 N N . SER A 1 145 ? -10.045 -19.228 5.106 1.00 82.31 145 SER A N 1
ATOM 1180 C CA . SER A 1 145 ? -11.400 -19.759 5.253 1.00 82.31 145 SER A CA 1
ATOM 1181 C C . SER A 1 145 ? -12.050 -19.176 6.513 1.00 82.31 145 SER A C 1
ATOM 1183 O O . SER A 1 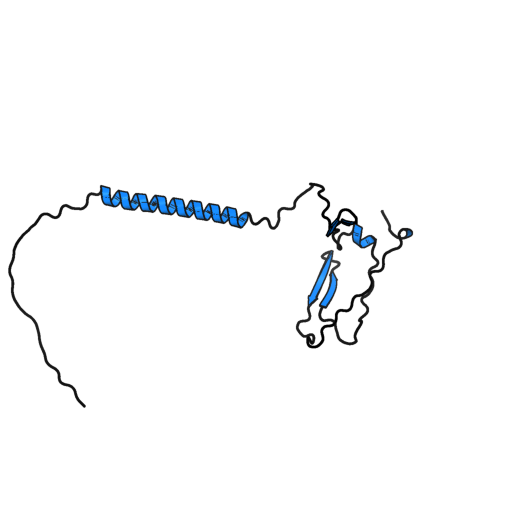145 ? -11.364 -18.929 7.503 1.00 82.31 145 SER A O 1
ATOM 1185 N N . GLU A 1 146 ? -13.367 -18.956 6.502 1.00 75.69 146 GLU A N 1
ATOM 1186 C CA . GLU A 1 146 ? -14.077 -18.372 7.655 1.00 75.69 146 GLU A CA 1
ATOM 1187 C C . GLU A 1 146 ? -13.910 -19.202 8.939 1.00 75.69 146 GLU A C 1
ATOM 1189 O O . GLU A 1 146 ? -13.943 -18.655 10.037 1.00 75.69 146 GLU A O 1
ATOM 1194 N N . THR A 1 147 ? -13.671 -20.511 8.815 1.00 78.75 147 THR A N 1
ATOM 1195 C CA . THR A 1 147 ? -13.455 -21.419 9.950 1.00 78.75 147 THR A CA 1
ATOM 1196 C C . THR A 1 147 ? -12.065 -21.316 10.576 1.00 78.75 147 THR A C 1
ATOM 1198 O O . THR A 1 147 ? -11.881 -21.785 11.695 1.00 78.75 147 THR A O 1
ATOM 1201 N N . ASP A 1 148 ? -11.098 -20.714 9.879 1.00 77.38 148 ASP A N 1
ATOM 1202 C CA . ASP A 1 148 ? -9.696 -20.643 10.313 1.00 77.38 148 ASP A CA 1
ATOM 1203 C C . ASP A 1 148 ? -9.317 -19.269 10.902 1.00 77.38 148 ASP A C 1
ATOM 1205 O O . ASP A 1 148 ? -8.169 -19.060 11.304 1.00 77.38 148 ASP A O 1
ATOM 1209 N N . VAL A 1 149 ? -10.254 -18.315 10.954 1.00 77.81 149 VAL A N 1
ATOM 1210 C CA . VAL A 1 149 ? -10.017 -16.981 11.526 1.00 77.81 149 VAL A CA 1
ATOM 1211 C C . VAL A 1 149 ? -10.233 -17.025 13.042 1.00 77.81 149 VAL A C 1
ATOM 1213 O O . VAL A 1 149 ? -11.332 -17.301 13.517 1.00 77.81 149 VAL A O 1
ATOM 1216 N N . SER A 1 150 ? -9.184 -16.737 13.818 1.00 74.69 150 SER A N 1
ATOM 1217 C CA . SER A 1 150 ? -9.268 -16.641 15.284 1.00 74.69 150 SER A CA 1
ATOM 1218 C C . SER A 1 150 ? -9.727 -15.244 15.708 1.00 74.69 150 SER A C 1
ATOM 1220 O O . SER A 1 150 ? -9.055 -14.261 15.404 1.00 74.69 150 SER A O 1
ATOM 1222 N N . TYR A 1 151 ? -10.841 -15.163 16.440 1.00 73.19 151 TYR A N 1
ATOM 1223 C CA . TYR A 1 151 ? -11.424 -13.920 16.982 1.00 73.19 151 TYR A CA 1
ATOM 1224 C C . TYR A 1 151 ? -11.118 -13.721 18.478 1.00 73.19 151 TYR A C 1
ATOM 1226 O O . TYR A 1 151 ? -11.947 -13.212 19.229 1.00 73.19 151 TYR A O 1
ATOM 1234 N N . THR A 1 152 ? -9.969 -14.224 18.925 1.00 60.25 152 THR A N 1
ATOM 1235 C CA . THR A 1 152 ? -9.525 -14.209 20.329 1.00 60.25 152 THR A CA 1
ATOM 1236 C C . THR A 1 152 ? -8.850 -12.912 20.717 1.00 60.25 152 THR A C 1
ATOM 1238 O O . THR A 1 152 ? -7.954 -12.505 19.943 1.00 60.25 152 THR A O 1
#

Secondary structure (DSSP, 8-state):
----------------------PPPPHHHHHHHHHHHHHHHHHHHHHHHHHHHHHHT--S-----S-----EEEE-SS-EEE---TT-HHHHTTB--PPPPPSSSSPPSEEEEEETTTTEEEEEE-TTS--TT-----PPPPBPPGGG----

Radius of gyration: 39.56 Å; chains: 1; bounding box: 72×111×58 Å